Protein AF-A0A916AXS6-F1 (afdb_monomer_lite)

Structure (mmCIF, N/CA/C/O backbone):
data_AF-A0A916AXS6-F1
#
_entry.id   AF-A0A916AXS6-F1
#
loop_
_atom_site.group_PDB
_atom_site.id
_atom_site.type_symbol
_atom_site.label_atom_id
_atom_site.label_alt_id
_atom_site.label_comp_id
_atom_site.label_asym_id
_atom_site.label_entity_id
_atom_site.label_seq_id
_atom_site.pdbx_PDB_ins_code
_atom_site.Cartn_x
_atom_site.Cartn_y
_atom_site.Cartn_z
_atom_site.occupancy
_atom_site.B_iso_or_equiv
_atom_site.auth_seq_id
_atom_site.auth_comp_id
_atom_site.auth_asym_id
_atom_site.auth_atom_id
_atom_site.pdbx_PDB_model_num
ATOM 1 N N . GLU A 1 1 ? -28.574 -6.734 -5.391 1.00 67.19 1 GLU A N 1
ATOM 2 C CA . GLU A 1 1 ? -27.550 -5.820 -4.837 1.00 67.19 1 GLU A CA 1
ATOM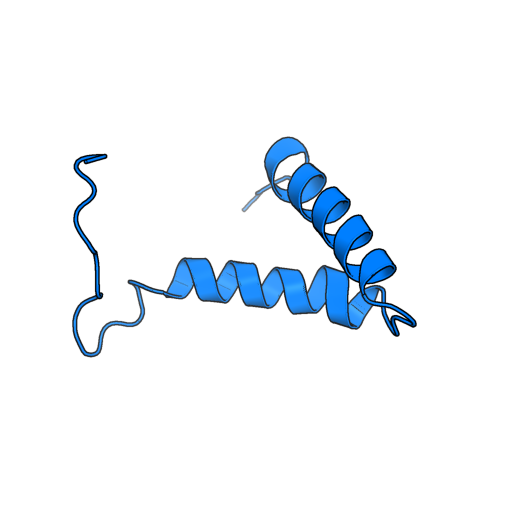 3 C C . GLU A 1 1 ? -26.887 -6.482 -3.638 1.00 67.19 1 GLU A C 1
ATOM 5 O O . GLU A 1 1 ? -27.522 -7.330 -3.024 1.00 67.19 1 GLU A O 1
ATOM 10 N N . ALA A 1 2 ? -25.631 -6.149 -3.328 1.00 82.19 2 ALA A N 1
ATOM 11 C CA . ALA A 1 2 ? -24.845 -6.831 -2.290 1.00 82.19 2 ALA A CA 1
ATOM 12 C C . ALA A 1 2 ? -25.248 -6.486 -0.835 1.00 82.19 2 ALA A C 1
ATOM 14 O O . ALA A 1 2 ? -24.619 -6.987 0.089 1.00 82.19 2 ALA A O 1
ATOM 15 N N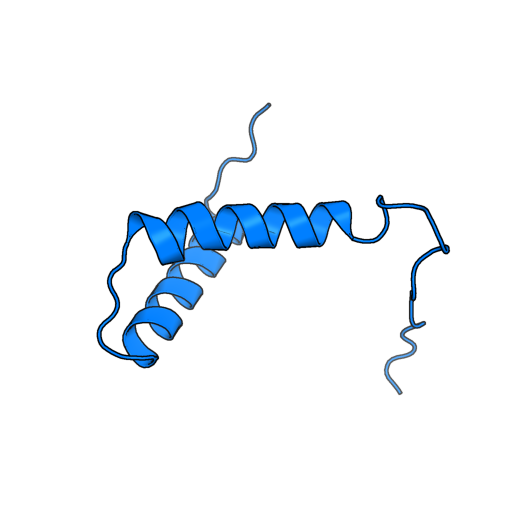 . GLY A 1 3 ? -26.273 -5.649 -0.618 1.00 82.94 3 GLY A N 1
ATOM 16 C CA . GLY A 1 3 ? -26.768 -5.300 0.724 1.00 82.94 3 GLY A CA 1
ATOM 17 C C . GLY A 1 3 ? -25.784 -4.492 1.579 1.00 82.94 3 GLY A C 1
ATOM 18 O O . GLY A 1 3 ? -25.848 -4.559 2.800 1.00 82.94 3 GLY A O 1
ATOM 19 N N . ILE A 1 4 ? -24.851 -3.772 0.949 1.00 78.31 4 ILE A N 1
ATOM 20 C CA . ILE A 1 4 ? -23.811 -2.999 1.636 1.00 78.31 4 ILE A CA 1
ATOM 21 C C . ILE A 1 4 ? -24.336 -1.586 1.901 1.00 78.31 4 ILE A C 1
ATOM 23 O O . ILE A 1 4 ? -24.658 -0.867 0.955 1.00 78.31 4 ILE A O 1
ATOM 27 N N . GLU A 1 5 ? -24.392 -1.177 3.168 1.00 79.81 5 GLU A N 1
ATOM 28 C CA . GLU A 1 5 ? -24.678 0.212 3.535 1.00 79.81 5 GLU A CA 1
ATOM 29 C C . GLU A 1 5 ? -23.439 1.096 3.350 1.00 79.81 5 GLU A C 1
ATOM 31 O O . GLU A 1 5 ? -22.326 0.740 3.744 1.00 79.81 5 GLU A O 1
ATOM 36 N N . SER A 1 6 ? -23.627 2.273 2.752 1.00 73.75 6 SER A N 1
ATOM 37 C CA . SER A 1 6 ? -22.562 3.262 2.617 1.00 73.75 6 SER A CA 1
ATOM 38 C C . SER A 1 6 ? -22.286 3.934 3.963 1.00 73.75 6 SER A C 1
ATOM 40 O O . SER A 1 6 ? -23.126 4.686 4.457 1.00 73.75 6 SER A O 1
ATOM 42 N N . SER A 1 7 ? -21.095 3.725 4.523 1.00 73.06 7 SER A N 1
ATOM 43 C CA . SER A 1 7 ? -20.600 4.525 5.646 1.00 73.06 7 SER A CA 1
ATOM 44 C C . SER A 1 7 ? -19.858 5.745 5.102 1.00 73.06 7 SER A C 1
ATOM 46 O O . SER A 1 7 ? -18.797 5.605 4.499 1.00 73.06 7 SER A O 1
ATOM 48 N N . VAL A 1 8 ? -20.437 6.934 5.271 1.00 73.38 8 VAL A N 1
ATOM 49 C CA . VAL A 1 8 ? -19.844 8.220 4.844 1.00 73.38 8 VAL A CA 1
ATOM 50 C C . VAL A 1 8 ? -19.149 8.966 5.990 1.00 73.38 8 VAL A C 1
ATOM 52 O O . VAL A 1 8 ? -18.773 10.123 5.819 1.00 73.38 8 VAL A O 1
ATOM 55 N N . GLY A 1 9 ? -18.976 8.304 7.141 1.00 67.56 9 GLY A N 1
ATOM 56 C CA . GLY A 1 9 ? -18.413 8.910 8.348 1.00 67.56 9 GLY A CA 1
ATOM 57 C C . GLY A 1 9 ? -19.370 9.875 9.046 1.00 67.56 9 GLY A C 1
ATOM 58 O O . GLY A 1 9 ? -20.423 10.240 8.511 1.00 67.56 9 GLY A O 1
ATOM 59 N N . SER A 1 10 ? -19.023 10.289 10.266 1.00 70.44 10 SER A N 1
ATOM 60 C CA . SER A 1 10 ? -19.677 11.429 10.910 1.00 70.44 10 SER A CA 1
ATOM 61 C C . SER A 1 10 ? -18.850 12.693 10.661 1.00 70.44 10 SER A C 1
ATOM 63 O O . SER A 1 10 ? -17.620 12.670 10.667 1.00 70.44 10 SER A O 1
ATOM 65 N N . VAL A 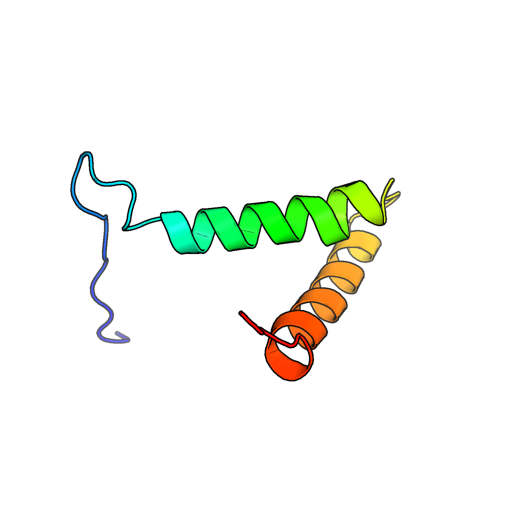1 11 ? -19.512 13.817 10.376 1.00 72.50 11 VAL A N 1
ATOM 66 C CA . VAL A 1 11 ? -18.807 15.067 10.060 1.00 72.50 11 VAL A CA 1
ATOM 67 C C . VAL A 1 11 ? -18.017 15.529 11.286 1.00 72.50 11 VAL A C 1
ATOM 69 O O . VAL A 1 11 ? -18.604 15.889 12.303 1.00 72.50 11 VAL A O 1
ATOM 72 N N . GLY A 1 12 ? -16.690 15.576 11.160 1.00 66.69 12 GLY A N 1
ATOM 73 C CA . GLY A 1 12 ? -15.797 16.090 12.200 1.00 66.69 12 GLY A CA 1
ATOM 74 C C . GLY A 1 12 ? -15.233 15.038 13.159 1.00 66.69 12 GLY A C 1
ATOM 75 O O . GLY A 1 12 ? -14.547 15.429 14.103 1.00 66.69 12 GLY A O 1
ATOM 76 N N . ASP A 1 13 ? -15.464 13.741 12.921 1.00 69.31 13 ASP A N 1
ATOM 77 C CA . ASP A 1 13 ? -14.675 12.666 13.532 1.00 69.31 13 ASP A CA 1
ATOM 78 C C . ASP A 1 13 ? -13.657 12.120 12.521 1.00 69.31 13 ASP A C 1
ATOM 80 O O . ASP A 1 13 ? -13.948 12.022 11.337 1.00 69.31 13 ASP A O 1
ATOM 84 N N . SER A 1 14 ? -12.439 11.835 12.984 1.00 67.69 14 SER A N 1
ATOM 85 C CA . SER A 1 14 ? -11.353 11.292 12.158 1.00 67.69 14 SER A CA 1
ATOM 86 C C . SER A 1 14 ? -11.228 9.770 12.251 1.00 67.69 14 SER A C 1
ATOM 88 O O . SER A 1 14 ? -10.353 9.181 11.618 1.00 67.69 14 SER A O 1
ATOM 90 N N . TYR A 1 15 ? -12.009 9.128 13.123 1.00 71.44 15 TYR A N 1
ATOM 91 C CA . TYR A 1 15 ? -11.897 7.697 13.400 1.00 71.44 15 TYR A CA 1
ATOM 92 C C . TYR A 1 15 ? -12.400 6.855 12.231 1.00 71.44 15 TYR A C 1
ATOM 94 O O . TYR A 1 15 ? -11.873 5.764 12.009 1.00 71.44 15 TYR A O 1
ATOM 102 N N . ASP A 1 16 ? -13.365 7.376 11.475 1.00 76.44 16 ASP A N 1
ATOM 103 C CA . ASP A 1 1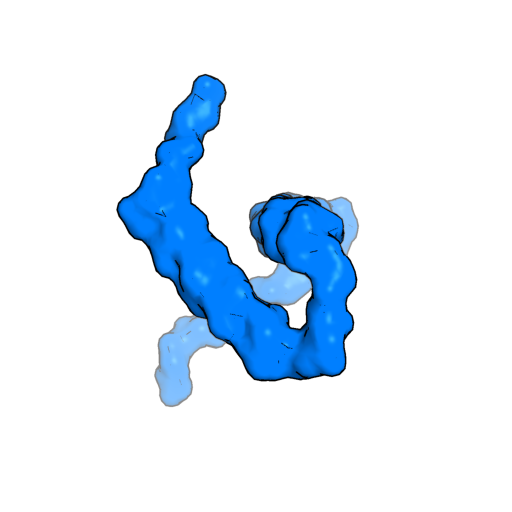6 ? -13.906 6.758 10.267 1.00 76.44 16 ASP A CA 1
ATOM 104 C C . ASP A 1 16 ? -12.820 6.389 9.232 1.00 76.44 16 ASP A C 1
ATOM 106 O O . ASP A 1 16 ? -12.852 5.299 8.659 1.00 76.44 16 ASP A O 1
ATOM 110 N N . ASN A 1 17 ? -11.815 7.252 9.051 1.00 82.62 17 ASN A N 1
ATOM 111 C CA . ASN A 1 17 ? -10.764 7.109 8.045 1.00 82.62 17 ASN A CA 1
ATOM 112 C C . ASN A 1 17 ? -9.383 6.803 8.628 1.00 82.62 17 ASN A C 1
ATOM 114 O O . ASN A 1 17 ? -8.506 6.362 7.883 1.00 82.62 17 ASN A O 1
ATOM 118 N N . ALA A 1 18 ? -9.174 6.975 9.938 1.00 88.06 18 ALA A N 1
ATOM 119 C CA . ALA A 1 18 ? -7.862 6.831 10.575 1.00 88.06 18 ALA A CA 1
ATOM 120 C C . ALA A 1 18 ? -7.148 5.512 10.224 1.00 88.06 18 ALA A C 1
ATOM 122 O O . ALA A 1 18 ? -5.938 5.493 9.979 1.00 88.06 18 ALA A O 1
ATOM 123 N N . MET A 1 19 ? -7.884 4.397 10.157 1.00 88.75 19 MET A N 1
ATOM 124 C CA . MET A 1 19 ? -7.314 3.107 9.758 1.00 88.75 19 MET A CA 1
ATOM 125 C C . MET A 1 19 ? -6.854 3.119 8.294 1.00 88.75 19 MET A C 1
ATOM 127 O O . MET A 1 19 ? -5.721 2.730 8.004 1.00 88.75 19 MET A O 1
ATOM 131 N N . ALA A 1 20 ? -7.695 3.594 7.373 1.00 89.50 20 ALA A N 1
ATOM 132 C CA . ALA A 1 20 ? -7.354 3.683 5.955 1.00 89.50 20 ALA A CA 1
ATOM 133 C C . ALA A 1 20 ? -6.162 4.626 5.720 1.00 89.50 20 ALA A C 1
ATOM 135 O O . ALA A 1 20 ? -5.249 4.310 4.954 1.00 89.50 20 ALA A O 1
ATOM 136 N N . GLU A 1 21 ? -6.124 5.755 6.427 1.00 92.88 21 GLU A N 1
ATOM 137 C CA . GLU A 1 21 ? -5.013 6.703 6.382 1.00 92.88 21 GLU A CA 1
ATOM 138 C C . GLU A 1 21 ? -3.711 6.093 6.907 1.00 92.88 21 GLU A C 1
ATOM 140 O O . GLU A 1 21 ? -2.660 6.268 6.284 1.00 92.88 21 GLU A O 1
ATOM 145 N N . THR A 1 22 ? -3.775 5.317 7.993 1.00 93.75 22 THR A N 1
ATOM 146 C CA . THR A 1 22 ? -2.612 4.612 8.553 1.00 93.75 22 THR A CA 1
ATOM 147 C C . THR A 1 22 ? -2.037 3.618 7.545 1.00 93.75 22 THR A C 1
ATOM 149 O O . THR A 1 22 ? -0.834 3.634 7.277 1.00 93.75 22 THR A O 1
ATOM 152 N N . ILE A 1 23 ? -2.890 2.799 6.921 1.00 95.12 23 ILE A N 1
ATOM 153 C CA . ILE A 1 23 ? -2.465 1.835 5.896 1.00 95.12 23 ILE A CA 1
ATOM 154 C C . ILE A 1 23 ? -1.861 2.552 4.683 1.00 95.12 23 ILE A C 1
ATOM 156 O O . ILE A 1 23 ? -0.779 2.180 4.223 1.00 95.12 23 ILE A O 1
ATOM 160 N N . ASN A 1 24 ? -2.486 3.632 4.205 1.00 96.75 24 ASN A N 1
ATOM 161 C CA . ASN A 1 24 ? -1.948 4.437 3.106 1.00 96.75 24 ASN A CA 1
ATOM 162 C C . ASN A 1 24 ? -0.601 5.088 3.458 1.00 96.75 24 ASN A C 1
ATOM 164 O O . ASN A 1 24 ? 0.288 5.183 2.605 1.00 96.75 24 ASN A O 1
ATOM 168 N N . GLY A 1 25 ? -0.428 5.538 4.702 1.00 97.38 25 GLY A N 1
ATOM 169 C CA . GLY A 1 25 ? 0.830 6.081 5.208 1.00 97.38 25 GLY A CA 1
ATOM 170 C C . GLY A 1 25 ? 1.950 5.039 5.225 1.00 97.38 25 GLY A C 1
ATOM 171 O O . GLY A 1 25 ? 3.058 5.313 4.747 1.00 97.38 25 GLY A O 1
ATOM 172 N N . LEU A 1 26 ? 1.649 3.828 5.703 1.00 96.81 26 LEU A N 1
ATOM 173 C CA . LEU A 1 26 ? 2.577 2.695 5.691 1.00 96.81 26 LEU A CA 1
ATOM 174 C C . LEU A 1 26 ? 2.970 2.313 4.265 1.00 96.81 26 LEU A C 1
ATOM 176 O O . LEU A 1 26 ? 4.160 2.259 3.963 1.00 96.81 26 LEU A O 1
ATOM 180 N N . TYR A 1 27 ? 1.999 2.153 3.365 1.00 97.94 27 TYR A N 1
ATOM 181 C CA . TYR A 1 27 ? 2.252 1.824 1.962 1.00 97.94 27 TYR A CA 1
ATOM 182 C C . TYR A 1 27 ? 3.175 2.851 1.284 1.00 97.94 27 TYR A C 1
ATOM 184 O O . TYR A 1 27 ? 4.195 2.503 0.680 1.00 97.94 27 TYR A O 1
ATOM 192 N N . LYS A 1 28 ? 2.883 4.149 1.448 1.00 98.25 28 LYS A N 1
ATOM 193 C CA . LYS A 1 28 ? 3.726 5.226 0.900 1.00 98.25 28 LYS A CA 1
ATOM 194 C C . LYS A 1 28 ? 5.146 5.194 1.466 1.00 98.25 28 LYS A C 1
ATOM 196 O O . LYS A 1 28 ? 6.095 5.496 0.743 1.00 98.25 28 LYS A O 1
ATOM 201 N N . THR A 1 29 ? 5.304 4.8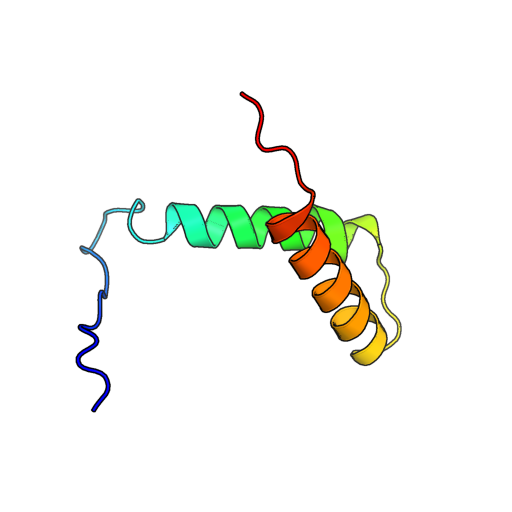48 2.739 1.00 98.25 29 THR A N 1
ATOM 202 C CA . THR A 1 29 ? 6.612 4.793 3.403 1.00 98.25 29 THR A CA 1
ATOM 203 C C . THR A 1 29 ? 7.419 3.575 2.957 1.00 98.25 29 THR A C 1
ATOM 205 O O . THR A 1 29 ? 8.566 3.712 2.534 1.00 98.25 29 THR A O 1
ATOM 208 N N . GLU A 1 30 ? 6.821 2.389 3.023 1.00 97.19 30 GLU A N 1
ATOM 209 C CA . GLU A 1 30 ? 7.504 1.104 2.857 1.00 97.19 30 GLU A CA 1
ATOM 210 C C . GLU A 1 30 ? 7.694 0.694 1.392 1.00 97.19 30 GLU A C 1
ATOM 212 O O . GLU A 1 30 ? 8.651 -0.022 1.083 1.00 97.19 30 GLU A O 1
ATOM 217 N N . VAL A 1 31 ? 6.810 1.145 0.496 1.00 98.06 31 VAL A N 1
ATOM 218 C CA . VAL A 1 31 ? 6.851 0.812 -0.934 1.00 98.06 31 VAL A CA 1
ATOM 219 C C . VAL A 1 31 ? 7.303 2.022 -1.737 1.00 98.06 31 VAL A C 1
ATOM 221 O O . VAL A 1 31 ? 8.403 2.016 -2.284 1.00 98.06 31 VAL A O 1
ATOM 224 N N . ILE A 1 32 ? 6.504 3.093 -1.760 1.00 98.12 32 ILE A N 1
ATOM 225 C CA . ILE A 1 32 ? 6.733 4.213 -2.685 1.00 98.12 32 ILE A CA 1
ATOM 226 C C . ILE A 1 32 ? 8.060 4.926 -2.405 1.00 98.12 32 ILE A C 1
ATOM 228 O O . ILE A 1 32 ? 8.855 5.117 -3.322 1.00 98.12 32 ILE A O 1
ATOM 232 N N . ARG A 1 33 ? 8.315 5.307 -1.148 1.00 97.94 33 ARG A N 1
ATOM 233 C CA . ARG A 1 33 ? 9.516 6.068 -0.768 1.00 97.94 33 ARG A CA 1
ATOM 234 C C . ARG A 1 33 ? 10.749 5.187 -0.598 1.00 97.94 33 ARG A C 1
ATOM 236 O O . ARG A 1 33 ? 11.821 5.574 -1.042 1.00 97.94 33 ARG A O 1
ATOM 243 N N . LYS A 1 34 ? 10.611 4.028 0.056 1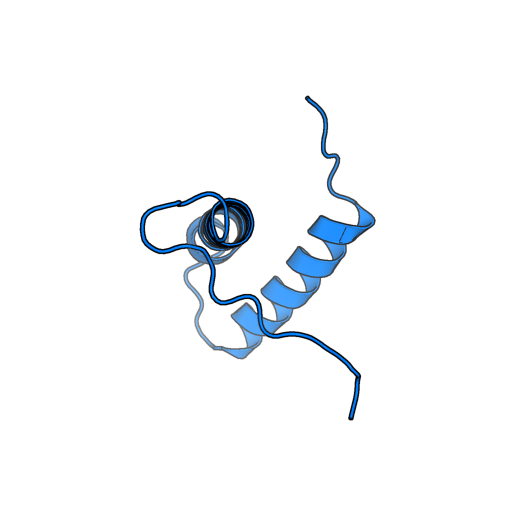.00 97.62 34 LYS A N 1
ATOM 244 C CA . LYS A 1 34 ? 11.751 3.157 0.386 1.00 97.62 34 LYS A CA 1
ATOM 245 C C . LYS A 1 34 ? 12.289 2.368 -0.812 1.00 97.62 34 LYS A C 1
ATOM 247 O O . LYS A 1 34 ? 13.493 2.141 -0.862 1.00 97.62 34 LYS A O 1
ATOM 252 N N . ARG A 1 35 ? 11.425 1.910 -1.726 1.00 96.75 35 ARG A N 1
ATOM 253 C CA . ARG A 1 35 ? 11.828 1.057 -2.864 1.00 96.75 35 ARG A CA 1
ATOM 254 C C . ARG A 1 35 ? 11.974 1.821 -4.183 1.00 96.75 35 ARG A C 1
ATOM 256 O O . ARG A 1 35 ? 12.585 1.295 -5.104 1.00 96.75 35 ARG A O 1
ATOM 263 N N . GLY A 1 36 ? 11.434 3.038 -4.273 1.00 94.44 36 GLY A N 1
ATOM 264 C CA . GLY A 1 36 ? 11.621 3.908 -5.433 1.00 94.44 36 GLY A CA 1
ATOM 265 C C . GLY A 1 36 ? 13.061 4.442 -5.570 1.00 94.44 36 GLY A C 1
ATOM 266 O O . GLY A 1 36 ? 13.897 4.213 -4.694 1.00 94.44 36 GLY A O 1
ATOM 267 N N . PRO A 1 37 ? 13.363 5.208 -6.637 1.00 95.38 37 PRO A N 1
ATOM 268 C CA . PRO A 1 37 ? 12.437 5.711 -7.655 1.00 95.38 37 PRO A CA 1
ATOM 269 C C . PRO A 1 37 ? 12.008 4.638 -8.666 1.00 95.38 37 PRO A C 1
ATOM 271 O O . PRO A 1 37 ? 12.812 3.813 -9.089 1.00 95.38 37 PRO A O 1
ATOM 274 N N . TRP A 1 38 ? 10.741 4.695 -9.073 1.00 97.75 38 TRP A N 1
ATOM 275 C CA . TRP A 1 38 ? 10.131 3.786 -10.047 1.00 97.75 38 TRP A CA 1
ATOM 276 C C . TRP A 1 38 ? 10.248 4.347 -11.459 1.00 97.75 38 TRP A C 1
ATOM 278 O O . TRP A 1 38 ? 10.114 5.558 -11.655 1.00 97.75 38 TRP A O 1
ATOM 288 N N . LYS A 1 39 ? 10.492 3.483 -12.442 1.00 97.38 39 LYS A N 1
ATOM 289 C CA . LYS A 1 39 ? 10.662 3.884 -13.847 1.00 97.38 39 LYS A CA 1
ATOM 290 C C . LYS A 1 39 ? 9.402 3.677 -14.675 1.00 97.38 39 LYS A C 1
ATOM 292 O O . LYS A 1 39 ? 9.246 4.340 -15.699 1.00 97.38 39 LYS A O 1
ATOM 297 N N . ALA A 1 40 ? 8.515 2.793 -14.231 1.00 97.75 40 ALA A N 1
ATOM 298 C CA . ALA A 1 40 ? 7.266 2.476 -14.902 1.00 97.75 40 ALA A CA 1
ATOM 299 C C . ALA A 1 40 ? 6.182 2.048 -13.897 1.00 97.75 40 ALA A C 1
ATOM 301 O O . ALA A 1 40 ? 6.457 1.804 -12.721 1.00 97.75 40 ALA A O 1
ATOM 302 N N . LEU A 1 41 ? 4.925 2.044 -14.350 1.00 97.75 41 LEU A N 1
ATOM 303 C CA . LEU A 1 41 ? 3.768 1.744 -13.500 1.00 97.75 41 LEU A CA 1
ATOM 304 C C . LEU A 1 41 ? 3.690 0.262 -13.124 1.00 97.75 41 LEU A C 1
ATOM 306 O O . LEU A 1 41 ? 3.331 -0.051 -11.994 1.00 97.75 41 LEU A O 1
ATOM 310 N N . ASP A 1 42 ? 4.081 -0.626 -14.033 1.00 98.25 42 ASP A N 1
ATOM 311 C CA . ASP A 1 42 ? 4.128 -2.074 -13.817 1.00 98.25 42 ASP A CA 1
ATOM 312 C C . ASP A 1 42 ? 5.067 -2.450 -12.661 1.00 98.25 42 ASP A C 1
ATOM 314 O O . ASP A 1 42 ? 4.724 -3.293 -11.834 1.00 98.25 42 ASP A O 1
ATOM 318 N N . GLU A 1 43 ? 6.212 -1.772 -12.522 1.00 98.38 43 GLU A N 1
ATOM 319 C CA . GLU A 1 43 ? 7.114 -1.964 -11.376 1.00 98.38 43 GLU A CA 1
ATOM 320 C C . GLU A 1 43 ? 6.410 -1.669 -10.037 1.00 98.38 43 GLU A C 1
ATOM 322 O O . GLU A 1 43 ? 6.575 -2.407 -9.060 1.00 98.38 43 GLU A O 1
ATOM 327 N N . VAL A 1 44 ? 5.586 -0.613 -9.992 1.00 98.19 44 VAL A N 1
ATOM 328 C CA . VAL A 1 44 ? 4.801 -0.251 -8.802 1.00 98.19 44 VAL A CA 1
ATOM 329 C C . VAL A 1 44 ? 3.691 -1.270 -8.559 1.00 98.19 44 VAL A C 1
ATOM 331 O O . VAL A 1 44 ? 3.465 -1.656 -7.413 1.00 98.19 44 VAL A O 1
ATOM 334 N N . GLU A 1 45 ? 3.008 -1.730 -9.608 1.00 98.38 45 GLU A N 1
ATOM 335 C CA . GLU A 1 45 ? 1.944 -2.734 -9.511 1.00 98.38 45 GLU A CA 1
ATOM 336 C C . GLU A 1 45 ? 2.465 -4.045 -8.914 1.00 98.38 45 GLU A C 1
ATOM 338 O O . GLU A 1 45 ? 1.908 -4.531 -7.926 1.00 98.38 45 GLU A O 1
ATOM 343 N N . TYR A 1 46 ? 3.579 -4.575 -9.426 1.00 98.31 46 TYR A N 1
ATOM 344 C CA . TYR A 1 46 ? 4.192 -5.788 -8.878 1.00 98.31 46 TYR A CA 1
ATOM 345 C C . TYR A 1 46 ? 4.626 -5.605 -7.422 1.00 98.31 46 TYR A C 1
ATOM 347 O O . TYR A 1 46 ? 4.286 -6.428 -6.570 1.00 98.31 46 TYR A O 1
ATOM 355 N N . ALA A 1 47 ? 5.302 -4.498 -7.103 1.00 98.25 47 ALA A N 1
ATOM 356 C CA . ALA A 1 47 ? 5.709 -4.212 -5.730 1.00 98.25 47 ALA A CA 1
ATOM 357 C C . ALA A 1 47 ? 4.510 -4.063 -4.777 1.00 98.25 47 ALA A C 1
ATOM 359 O O . ALA A 1 47 ? 4.607 -4.418 -3.599 1.00 98.25 47 ALA A O 1
ATOM 360 N N . THR A 1 48 ? 3.377 -3.564 -5.279 1.00 98.38 48 THR A N 1
ATOM 361 C CA . THR A 1 48 ? 2.120 -3.486 -4.526 1.00 98.38 48 THR A CA 1
ATOM 362 C C . THR A 1 48 ? 1.585 -4.876 -4.222 1.00 98.38 48 THR A C 1
ATOM 364 O O . THR A 1 48 ? 1.260 -5.150 -3.070 1.00 98.38 48 THR A O 1
ATOM 367 N N . LEU A 1 49 ? 1.524 -5.766 -5.219 1.00 98.38 49 LEU A N 1
ATOM 368 C CA . LEU A 1 49 ? 1.046 -7.141 -5.037 1.00 98.38 49 LEU A CA 1
ATOM 369 C C . LEU A 1 49 ? 1.887 -7.895 -4.002 1.00 98.38 49 LEU A C 1
ATOM 371 O O . LEU A 1 49 ? 1.338 -8.514 -3.090 1.00 98.38 49 LEU A O 1
ATOM 375 N N . GLU A 1 50 ? 3.213 -7.784 -4.091 1.00 98.06 50 GLU A N 1
ATOM 376 C CA . GLU A 1 50 ? 4.128 -8.371 -3.109 1.00 98.06 50 GLU A CA 1
ATOM 377 C C . GLU A 1 50 ? 3.920 -7.795 -1.705 1.00 98.06 50 GLU A C 1
ATOM 379 O O . GLU A 1 50 ? 3.928 -8.530 -0.715 1.00 98.06 50 GLU A O 1
ATOM 384 N N . TRP A 1 51 ? 3.750 -6.473 -1.603 1.00 98.00 51 TRP A N 1
ATOM 385 C CA . TRP A 1 51 ? 3.548 -5.814 -0.318 1.00 98.00 51 TRP A CA 1
ATOM 386 C C . TRP A 1 51 ? 2.212 -6.196 0.312 1.00 98.00 51 TRP A C 1
ATOM 388 O O . TRP A 1 51 ? 2.188 -6.449 1.510 1.00 98.00 51 TRP A O 1
ATOM 398 N N . VAL A 1 52 ? 1.131 -6.297 -0.467 1.00 97.75 52 VAL A N 1
ATOM 399 C CA . VAL A 1 52 ? -0.191 -6.732 0.015 1.00 97.75 52 VAL A CA 1
ATOM 400 C C . VAL A 1 52 ? -0.147 -8.175 0.513 1.00 97.75 52 VAL A C 1
ATOM 402 O O . VAL A 1 52 ? -0.645 -8.452 1.604 1.00 97.75 52 VAL A O 1
ATOM 405 N N . ASP A 1 53 ? 0.473 -9.088 -0.242 1.00 97.81 53 ASP A N 1
ATOM 406 C CA . ASP A 1 53 ? 0.644 -10.479 0.192 1.00 97.81 53 ASP A CA 1
ATOM 407 C C . ASP A 1 53 ? 1.439 -10.558 1.502 1.00 97.81 53 ASP A C 1
ATOM 409 O O . ASP A 1 53 ? 1.010 -11.192 2.467 1.00 97.81 53 ASP A O 1
ATOM 413 N N . TRP A 1 54 ? 2.574 -9.860 1.578 1.00 97.06 54 TRP A N 1
ATOM 414 C CA . TRP A 1 54 ? 3.370 -9.819 2.800 1.00 97.06 54 TRP A CA 1
ATOM 415 C C . TRP A 1 54 ? 2.610 -9.176 3.969 1.00 97.06 54 TRP A C 1
ATOM 417 O O . TRP A 1 54 ? 2.597 -9.748 5.059 1.00 97.06 54 TRP A O 1
ATOM 427 N N . PHE A 1 55 ? 1.961 -8.028 3.757 1.00 95.69 55 PHE A N 1
ATOM 428 C CA . PHE A 1 55 ? 1.245 -7.283 4.793 1.00 95.69 55 PHE A CA 1
ATOM 429 C C . PHE A 1 55 ? 0.127 -8.122 5.413 1.00 95.69 55 PHE A C 1
ATOM 431 O O . PHE A 1 55 ? -0.017 -8.140 6.630 1.00 95.69 55 PHE A O 1
ATOM 438 N N . ASN A 1 56 ? -0.635 -8.842 4.591 1.00 94.75 56 ASN A N 1
ATOM 439 C CA . ASN A 1 56 ? -1.789 -9.601 5.066 1.00 94.75 56 ASN A CA 1
ATOM 440 C C . ASN A 1 56 ? -1.422 -10.980 5.621 1.00 94.75 56 ASN A C 1
ATOM 442 O O . ASN A 1 56 ? -2.069 -11.442 6.556 1.00 94.75 56 ASN A O 1
ATOM 446 N N . ASN A 1 57 ? -0.412 -11.648 5.054 1.00 95.81 57 ASN A N 1
ATOM 447 C CA . ASN A 1 57 ? -0.152 -13.059 5.361 1.00 95.81 57 ASN A CA 1
ATOM 448 C C . ASN A 1 57 ? 1.105 -13.300 6.203 1.00 95.81 57 ASN A C 1
ATOM 450 O O . ASN A 1 57 ? 1.292 -14.405 6.710 1.00 95.81 57 ASN A O 1
ATOM 454 N N . ARG A 1 58 ? 2.014 -12.321 6.306 1.00 95.00 58 ARG A N 1
ATOM 455 C CA . ARG A 1 58 ? 3.351 -12.526 6.899 1.00 95.00 58 ARG A CA 1
ATOM 456 C C . ARG A 1 58 ? 3.803 -11.417 7.843 1.00 95.00 58 ARG A C 1
ATOM 458 O O . ARG A 1 58 ? 4.730 -11.641 8.619 1.00 95.00 58 ARG A O 1
ATOM 465 N N . ARG A 1 59 ? 3.212 -10.221 7.771 1.00 90.69 59 ARG A N 1
ATOM 466 C CA . ARG A 1 59 ? 3.550 -9.112 8.666 1.00 90.69 59 ARG A CA 1
ATOM 467 C C . ARG A 1 59 ? 3.100 -9.463 10.076 1.00 90.69 59 ARG A C 1
ATOM 469 O O . ARG A 1 59 ? 1.918 -9.670 10.334 1.00 90.69 59 ARG A O 1
ATOM 476 N N . LEU A 1 60 ? 4.059 -9.495 10.990 1.00 86.25 60 LEU A N 1
ATOM 477 C CA . LEU A 1 60 ? 3.779 -9.619 12.409 1.00 86.25 60 LEU A CA 1
ATOM 478 C C . LEU A 1 60 ? 3.284 -8.256 12.899 1.00 86.25 60 LEU A C 1
ATOM 480 O O . LEU A 1 60 ? 4.002 -7.258 12.824 1.00 86.25 60 LEU A O 1
ATOM 484 N N . LEU A 1 61 ? 2.027 -8.207 13.327 1.00 74.25 61 LEU A N 1
ATOM 485 C CA . LEU A 1 61 ? 1.482 -7.085 14.080 1.00 74.25 61 LEU A CA 1
ATOM 486 C C . LEU A 1 61 ? 1.687 -7.421 15.559 1.00 74.25 61 LEU A C 1
ATOM 488 O O . LEU A 1 61 ? 0.830 -8.042 16.182 1.00 74.25 61 LEU A O 1
ATOM 492 N N . GLU A 1 62 ? 2.860 -7.089 16.089 1.00 56.91 62 GLU A N 1
ATOM 493 C CA . GLU A 1 62 ? 3.148 -7.195 17.523 1.00 56.91 62 GLU A CA 1
ATOM 494 C C . GLU A 1 62 ? 2.987 -5.809 18.177 1.00 56.91 62 GLU A C 1
ATOM 496 O O . GLU A 1 62 ? 3.271 -4.808 17.509 1.00 56.91 62 GLU A O 1
ATOM 501 N N . PRO A 1 63 ? 2.502 -5.724 19.433 1.00 55.84 63 PRO A N 1
ATOM 502 C CA . PRO A 1 63 ? 2.584 -4.506 20.242 1.00 55.84 63 PRO A CA 1
ATOM 503 C C . PRO A 1 63 ? 4.022 -4.020 20.462 1.00 55.84 63 PRO A C 1
ATOM 505 O O . PRO A 1 63 ? 4.922 -4.878 20.609 1.00 55.84 63 PRO A O 1
#

Sequence (63 aa):
EAGIESSVGSVGDSYDNAMAETINGLYKTEVIRKRGPWKALDEVEYATLEWVDWFNNRRLLEP

Foldseek 3Di:
DPPDDDDPDDPPDPPVCPVVVVVVVCCCVVQVPPVDDDDDPVVSVVSVVVCVCCVPPPDDPDD

pLDDT: mean 88.5, std 12.17, range [55.84, 98.38]

Secondary structure (DSSP, 8-state):
----------TT-SHHHHHHHHHHHHHIIIIIIHH---SSHHHHHHHHHHHHHHHHHT-----

Radius of gyration: 15.44 Å; chains: 1; bounding box: 40×29×35 Å